Protein AF-A0A2M7EKI7-F1 (afdb_monomer)

Radius of gyration: 17.71 Å; Cα contacts (8 Å, |Δi|>4): 100; chains: 1; bounding box: 43×26×46 Å

Nearest PDB structures (foldseek):
  2wjx-assembly2_C-2  TM=4.777E-01  e=1.000E+00  Homo sapiens
  6u5s-assembly1_B  TM=5.238E-01  e=1.806E+00  Rattus norvegicus
  2wjw-assembly1_A-2  TM=4.719E-01  e=1.584E+00  Homo sapiens
  3zn8-assembly1_A  TM=4.570E-01  e=2.860E+00  Escherichia coli
  1ls1-assembly1_A  TM=4.525E-01  e=8.176E+00  Thermus aquaticus

Solvent-accessible surface area (backbone atoms only — not comparable to full-atom values): 5360 Å² total; per-residue (Å²): 109,71,68,59,53,50,51,53,52,53,52,51,53,53,49,48,50,57,68,38,53,92,74,34,81,71,52,93,73,78,82,57,80,85,48,46,68,58,51,52,59,71,65,60,82,47,58,88,38,77,48,74,37,81,68,33,42,76,29,67,64,61,53,55,44,51,53,51,29,56,75,70,70,32,73,47,43,79,47,78,39,64,87,55,90,86,48,98

Structure (mmCIF, N/CA/C/O backbone):
data_AF-A0A2M7EKI7-F1
#
_entry.id   AF-A0A2M7EKI7-F1
#
loop_
_atom_site.group_PDB
_atom_site.id
_atom_site.type_symbol
_atom_site.label_atom_id
_atom_site.label_alt_id
_atom_site.label_comp_id
_atom_site.label_asym_id
_atom_site.label_entity_id
_atom_site.label_seq_id
_atom_site.pdbx_PDB_ins_code
_atom_site.Cartn_x
_atom_site.Cartn_y
_atom_site.Cartn_z
_atom_site.occupancy
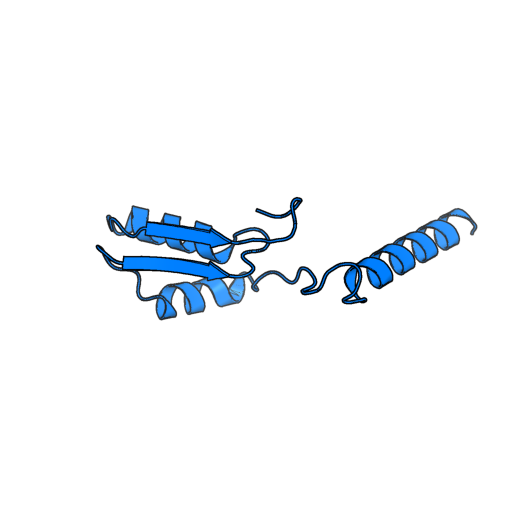_atom_site.B_iso_or_equiv
_atom_site.auth_seq_id
_atom_site.auth_comp_id
_atom_site.auth_asym_id
_atom_site.auth_atom_id
_atom_site.pdbx_PDB_model_num
ATOM 1 N N . MET A 1 1 ? 26.097 9.125 -27.881 1.00 82.56 1 MET A N 1
ATOM 2 C CA . MET A 1 1 ? 25.427 8.071 -28.677 1.00 82.56 1 MET A CA 1
ATOM 3 C C . MET A 1 1 ? 25.379 6.741 -27.926 1.00 82.56 1 MET A C 1
ATOM 5 O O . MET A 1 1 ? 24.289 6.334 -27.562 1.00 82.56 1 MET A O 1
ATOM 9 N N . TYR A 1 2 ? 26.516 6.120 -27.588 1.00 93.12 2 TYR A N 1
ATOM 10 C CA . TYR A 1 2 ? 26.543 4.828 -26.875 1.00 93.12 2 TYR A CA 1
ATOM 11 C C . TYR A 1 2 ? 25.863 4.836 -25.495 1.00 93.12 2 TYR A C 1
ATOM 13 O O . TYR A 1 2 ? 25.125 3.911 -25.182 1.00 93.12 2 TYR A O 1
ATOM 21 N N . LEU A 1 3 ? 26.024 5.909 -24.709 1.00 94.94 3 LEU A N 1
ATOM 22 C CA . LEU A 1 3 ? 25.344 6.050 -23.412 1.00 94.94 3 LEU A CA 1
ATOM 23 C C . LEU A 1 3 ? 23.811 6.069 -23.548 1.00 94.94 3 LEU A C 1
ATOM 25 O O . LEU A 1 3 ? 23.111 5.414 -22.784 1.00 94.94 3 LEU A O 1
ATOM 29 N N . ALA A 1 4 ? 23.294 6.791 -24.546 1.00 95.50 4 ALA A N 1
ATOM 30 C CA . ALA A 1 4 ? 21.857 6.878 -24.802 1.00 95.50 4 ALA A CA 1
ATOM 31 C C . ALA A 1 4 ? 21.285 5.526 -25.256 1.00 95.50 4 ALA A C 1
ATOM 33 O O . ALA A 1 4 ? 20.230 5.117 -24.787 1.00 95.50 4 ALA A O 1
ATOM 34 N N . ILE A 1 5 ? 22.018 4.803 -26.110 1.00 96.81 5 ILE A N 1
ATOM 35 C CA . ILE A 1 5 ? 21.654 3.443 -26.530 1.00 96.81 5 ILE A CA 1
ATOM 36 C C . ILE A 1 5 ? 21.636 2.499 -25.320 1.00 96.81 5 ILE A C 1
ATOM 38 O O . ILE A 1 5 ? 20.678 1.751 -25.149 1.00 96.81 5 ILE A O 1
ATOM 42 N N . GLY A 1 6 ? 22.641 2.578 -24.442 1.00 97.00 6 GLY A N 1
ATOM 43 C CA . GLY A 1 6 ? 22.694 1.782 -23.214 1.00 97.00 6 GLY A CA 1
ATOM 44 C C . GLY A 1 6 ? 21.506 2.036 -22.279 1.00 97.00 6 GLY A C 1
ATOM 45 O O . GLY A 1 6 ? 20.906 1.086 -21.782 1.00 97.00 6 GLY A O 1
ATOM 46 N N . LEU A 1 7 ? 21.114 3.302 -22.095 1.00 96.88 7 LEU A N 1
ATOM 47 C CA . LEU A 1 7 ? 19.931 3.678 -21.310 1.00 96.88 7 LEU A CA 1
ATOM 48 C C . LEU A 1 7 ? 18.633 3.116 -21.900 1.00 96.88 7 LEU A C 1
ATOM 50 O O . LEU A 1 7 ? 17.810 2.583 -21.160 1.00 96.88 7 LEU A O 1
ATOM 54 N N . ILE A 1 8 ? 18.463 3.195 -23.223 1.00 97.06 8 ILE A N 1
ATOM 55 C CA . ILE A 1 8 ? 17.279 2.659 -23.913 1.00 97.06 8 ILE A CA 1
ATOM 56 C C . ILE A 1 8 ? 17.204 1.137 -23.756 1.00 97.06 8 ILE A C 1
ATOM 58 O O . ILE A 1 8 ? 16.140 0.611 -23.441 1.00 97.06 8 ILE A O 1
ATOM 62 N N . ILE A 1 9 ? 18.324 0.429 -23.924 1.00 96.62 9 ILE A N 1
ATOM 63 C CA . ILE A 1 9 ? 18.378 -1.028 -23.739 1.00 96.62 9 ILE A CA 1
ATOM 64 C C . ILE A 1 9 ? 18.022 -1.396 -22.294 1.00 96.62 9 ILE A C 1
ATOM 66 O O . ILE A 1 9 ? 17.200 -2.282 -22.080 1.00 96.62 9 ILE A O 1
ATOM 70 N N . CYS A 1 10 ? 18.583 -0.688 -21.309 1.00 95.75 10 CYS A N 1
ATOM 71 C CA . CYS A 1 10 ? 18.281 -0.911 -19.894 1.00 95.75 10 CYS A CA 1
ATOM 72 C C . CYS A 1 10 ? 16.783 -0.727 -19.597 1.00 95.75 10 CYS A C 1
ATOM 74 O O . CYS A 1 10 ? 16.161 -1.588 -18.978 1.00 95.75 10 CYS A O 1
ATOM 76 N N . LEU A 1 11 ? 16.178 0.345 -20.119 1.00 94.44 11 LEU A N 1
ATOM 77 C CA . LEU A 1 11 ? 14.744 0.597 -19.984 1.00 94.44 11 LEU A CA 1
ATOM 78 C C . LEU A 1 11 ? 13.902 -0.528 -20.606 1.00 94.44 11 LEU A C 1
ATOM 80 O O . LEU A 1 11 ? 12.955 -0.997 -19.980 1.00 94.44 11 LEU A O 1
ATOM 84 N N . PHE A 1 12 ? 14.253 -0.994 -21.807 1.00 93.62 12 PHE A N 1
ATOM 85 C CA . PHE A 1 12 ? 13.545 -2.095 -22.468 1.00 93.62 12 PHE A CA 1
ATOM 86 C C . PHE A 1 12 ? 13.636 -3.406 -21.685 1.00 93.62 12 PHE A C 1
ATOM 88 O O . PHE A 1 12 ? 12.638 -4.115 -21.575 1.00 93.62 12 PHE A O 1
ATOM 95 N N . VAL A 1 13 ? 14.801 -3.716 -21.108 1.00 91.00 13 VAL A N 1
ATOM 96 C CA . VAL A 1 13 ? 14.982 -4.898 -20.252 1.00 91.00 13 VAL A CA 1
ATOM 97 C C . VAL A 1 13 ? 14.077 -4.817 -19.024 1.00 91.00 13 VAL A C 1
ATOM 99 O O . VAL A 1 13 ? 13.389 -5.789 -18.717 1.00 91.00 13 VAL A O 1
ATOM 102 N N . ILE A 1 14 ? 14.017 -3.654 -18.368 1.00 85.69 14 ILE A N 1
ATOM 103 C CA . ILE A 1 14 ? 13.119 -3.419 -17.230 1.00 85.69 14 ILE A CA 1
ATOM 104 C C . ILE A 1 14 ? 11.666 -3.654 -17.658 1.00 85.69 14 ILE A C 1
ATOM 106 O O . ILE A 1 14 ? 10.971 -4.456 -17.041 1.00 85.69 14 ILE A O 1
ATOM 110 N N . ILE A 1 15 ? 11.221 -3.028 -18.751 1.00 84.56 15 ILE A N 1
ATOM 111 C CA . ILE A 1 15 ? 9.847 -3.183 -19.253 1.00 84.56 15 ILE A CA 1
ATOM 112 C C . ILE A 1 15 ? 9.523 -4.656 -19.515 1.00 84.56 15 ILE A C 1
ATOM 114 O O . ILE A 1 15 ? 8.471 -5.121 -19.092 1.00 84.56 15 ILE A O 1
ATOM 118 N N . ILE A 1 16 ? 10.416 -5.404 -20.168 1.00 83.12 16 ILE A N 1
ATOM 119 C CA . ILE A 1 16 ? 10.229 -6.832 -20.457 1.00 83.12 16 ILE A CA 1
ATOM 120 C C . ILE A 1 16 ? 10.064 -7.631 -19.159 1.00 83.12 16 ILE A C 1
ATOM 122 O O . ILE A 1 16 ? 9.084 -8.359 -19.019 1.00 83.12 16 ILE A O 1
ATOM 126 N N . ILE A 1 17 ? 10.952 -7.459 -18.179 1.00 77.56 17 ILE A N 1
ATOM 127 C CA . ILE A 1 17 ? 10.875 -8.185 -16.900 1.00 77.56 17 ILE A CA 1
ATOM 128 C C . ILE A 1 17 ? 9.524 -7.945 -16.207 1.00 77.56 17 ILE A C 1
ATOM 130 O O . ILE A 1 17 ? 8.925 -8.892 -15.705 1.00 77.56 17 ILE A O 1
ATOM 134 N N . PH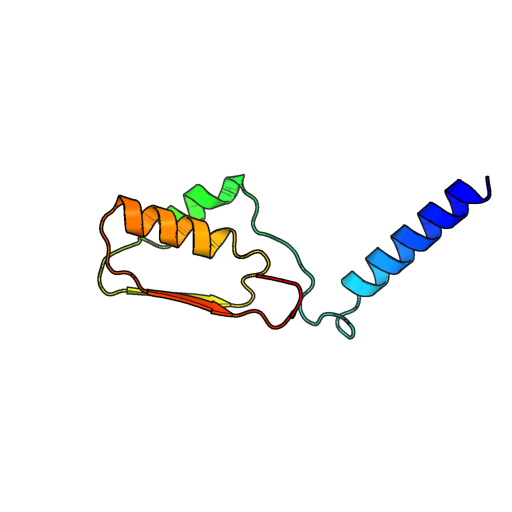E A 1 18 ? 9.010 -6.713 -16.243 1.00 70.94 18 PHE A N 1
ATOM 135 C CA . PHE A 1 18 ? 7.716 -6.361 -15.648 1.00 70.94 18 PHE A CA 1
ATOM 136 C C . PHE A 1 18 ? 6.500 -6.594 -16.566 1.00 70.94 18 PHE A C 1
ATOM 138 O O . PHE A 1 18 ? 5.376 -6.453 -16.104 1.00 70.94 18 PHE A O 1
ATOM 145 N N . SER A 1 19 ? 6.674 -6.950 -17.843 1.00 72.44 19 SER A N 1
ATOM 146 C CA . SER A 1 19 ? 5.556 -7.198 -18.777 1.00 72.44 19 SER A CA 1
ATOM 147 C C . SER A 1 19 ? 5.243 -8.681 -18.968 1.00 72.44 19 SER A C 1
ATOM 149 O O . SER A 1 19 ? 4.139 -9.023 -19.390 1.00 72.44 19 SER A O 1
ATOM 151 N N . PHE A 1 20 ? 6.202 -9.574 -18.698 1.00 70.50 20 PHE A N 1
ATOM 152 C CA . PHE A 1 20 ? 6.012 -11.010 -18.892 1.00 70.50 20 PHE A CA 1
ATOM 153 C C . PHE A 1 20 ? 5.561 -11.711 -17.593 1.00 70.50 20 PHE A C 1
ATOM 155 O O . PHE A 1 20 ? 6.312 -11.718 -16.613 1.00 70.50 20 PHE A O 1
ATOM 162 N N . PRO A 1 21 ? 4.408 -12.416 -17.602 1.00 62.69 21 PRO A N 1
ATOM 163 C CA . PRO A 1 21 ? 3.851 -13.091 -16.420 1.00 62.69 21 PRO A CA 1
ATOM 164 C C . PRO A 1 21 ? 4.772 -14.147 -15.794 1.00 62.69 21 PRO A C 1
ATOM 166 O O . PRO A 1 21 ? 4.646 -14.474 -14.620 1.00 62.69 21 PRO A O 1
ATOM 169 N N . GLN A 1 22 ? 5.708 -14.690 -16.583 1.00 66.56 22 GLN A N 1
ATOM 170 C CA . GLN A 1 22 ? 6.685 -15.688 -16.135 1.00 66.56 22 GLN A CA 1
ATOM 171 C C . GLN A 1 22 ? 7.699 -15.139 -15.116 1.00 66.56 22 GLN A C 1
ATOM 173 O O . GLN A 1 22 ? 8.293 -15.920 -14.380 1.00 66.56 22 GLN A O 1
ATOM 178 N N . PHE A 1 23 ? 7.902 -13.816 -15.077 1.00 62.88 23 PHE A N 1
ATOM 179 C CA . PHE A 1 23 ? 8.835 -13.156 -14.155 1.00 62.88 23 PHE A CA 1
ATOM 180 C C . PHE A 1 23 ? 8.115 -12.392 -13.034 1.00 62.88 23 PHE A C 1
ATOM 182 O O . PHE A 1 23 ? 8.681 -12.203 -11.961 1.00 62.88 23 PHE A O 1
ATOM 189 N N . SER A 1 24 ? 6.855 -12.006 -13.248 1.00 57.62 24 SER A N 1
ATOM 190 C CA . SER A 1 24 ? 5.944 -11.509 -12.218 1.00 57.62 24 SER A CA 1
ATOM 191 C C . SER A 1 24 ? 4.511 -11.850 -12.646 1.00 57.62 24 SER A C 1
ATOM 193 O O . SER A 1 24 ? 4.012 -11.236 -13.589 1.00 57.62 24 SER A O 1
ATOM 195 N N . PRO A 1 25 ? 3.836 -12.830 -12.012 1.00 64.00 25 PRO A N 1
ATOM 196 C CA . PRO A 1 25 ? 2.489 -13.240 -12.420 1.00 64.00 25 PRO A CA 1
ATOM 197 C C . PRO A 1 25 ? 1.483 -12.083 -12.371 1.00 64.00 25 PRO A C 1
ATOM 199 O O . PRO A 1 25 ? 0.497 -12.088 -13.107 1.00 64.00 25 PRO A O 1
ATOM 202 N N . ILE A 1 26 ? 1.748 -11.102 -11.502 1.00 72.38 26 ILE A N 1
ATOM 203 C CA . ILE A 1 26 ? 0.972 -9.880 -11.311 1.00 72.38 26 ILE A CA 1
ATOM 204 C C . ILE A 1 26 ? 1.978 -8.719 -11.253 1.00 72.38 26 ILE A C 1
ATOM 206 O O . ILE A 1 26 ? 2.616 -8.528 -10.216 1.00 72.38 26 ILE A O 1
ATOM 210 N N . PRO A 1 27 ? 2.176 -7.971 -12.351 1.00 74.06 27 PRO A N 1
ATOM 211 C CA . PRO A 1 27 ? 3.139 -6.881 -12.373 1.00 74.06 27 PRO A CA 1
ATOM 212 C C . PRO A 1 27 ? 2.744 -5.770 -11.399 1.00 74.06 27 PRO A C 1
ATOM 214 O O . PRO A 1 27 ? 1.562 -5.486 -11.202 1.00 74.06 27 PRO A O 1
ATOM 217 N N . TYR A 1 28 ? 3.748 -5.117 -10.809 1.00 82.94 28 TYR A N 1
ATOM 218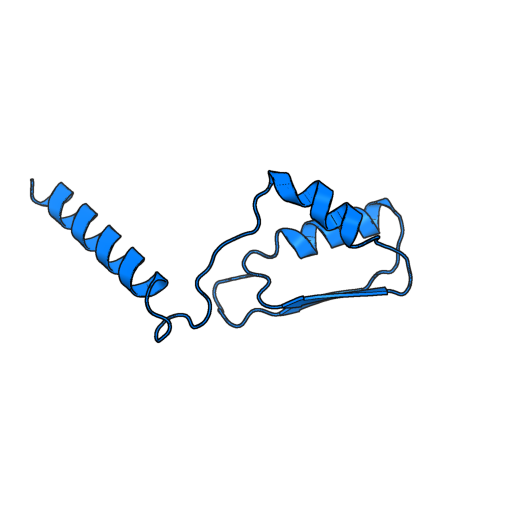 C CA . TYR A 1 28 ? 3.524 -4.022 -9.871 1.00 82.94 28 TYR A CA 1
ATOM 219 C C . TYR A 1 28 ? 2.818 -2.843 -10.551 1.00 82.94 28 TYR A C 1
ATOM 221 O O . TYR A 1 28 ? 3.359 -2.222 -11.469 1.00 82.94 28 TYR A O 1
ATOM 229 N N . PHE A 1 29 ? 1.622 -2.517 -10.066 1.00 87.81 29 PHE A N 1
ATOM 230 C CA . PHE A 1 29 ? 0.838 -1.374 -10.516 1.00 87.81 29 PHE A CA 1
ATOM 231 C C . PHE A 1 29 ? 0.089 -0.773 -9.316 1.00 87.81 29 PHE A C 1
ATOM 233 O O . PHE A 1 29 ? -0.971 -1.281 -8.943 1.0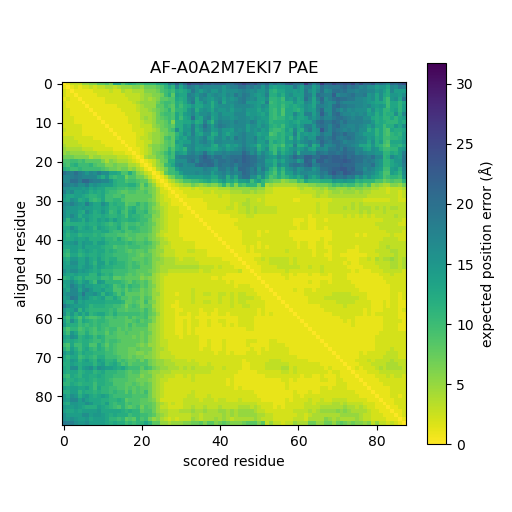0 87.81 29 PHE A O 1
ATOM 240 N N . PRO A 1 30 ? 0.642 0.263 -8.657 1.00 91.25 30 PRO A N 1
ATOM 241 C CA . PRO A 1 30 ? 0.080 0.773 -7.414 1.00 91.25 30 PRO A CA 1
ATOM 242 C C . PRO A 1 30 ? -1.255 1.478 -7.647 1.00 91.25 30 PRO A C 1
ATOM 244 O O . PRO A 1 30 ? -1.513 2.059 -8.707 1.00 91.25 30 PRO A O 1
ATOM 247 N N . SER A 1 31 ? -2.089 1.488 -6.608 1.00 94.56 31 SER A N 1
ATOM 248 C CA . SER A 1 31 ? -3.328 2.266 -6.612 1.00 94.56 31 SER A CA 1
ATOM 249 C C . SER A 1 31 ? -3.037 3.754 -6.822 1.00 94.56 31 SER A C 1
ATOM 251 O O . SER A 1 31 ? -2.102 4.312 -6.245 1.00 94.56 31 SER A O 1
ATOM 253 N N . ASN A 1 32 ? -3.864 4.435 -7.621 1.00 95.62 32 ASN A N 1
ATOM 254 C CA . ASN A 1 32 ? -3.700 5.870 -7.827 1.00 95.62 32 ASN A CA 1
ATOM 255 C C . ASN A 1 32 ? -3.969 6.617 -6.513 1.00 95.62 32 ASN A C 1
ATOM 257 O O . ASN A 1 32 ? -5.032 6.471 -5.910 1.00 95.62 32 ASN A O 1
ATOM 261 N N . GLY A 1 33 ? -3.047 7.492 -6.105 1.00 95.06 33 GLY A N 1
ATOM 262 C CA . GLY A 1 33 ? -3.192 8.301 -4.890 1.00 95.06 33 GLY A CA 1
ATOM 263 C C . GLY A 1 33 ? -4.495 9.113 -4.827 1.00 95.06 33 GLY A C 1
ATOM 264 O O . GLY A 1 33 ? -5.013 9.367 -3.740 1.00 95.06 33 GLY A O 1
ATOM 265 N N . ARG A 1 34 ? -5.057 9.489 -5.985 1.00 97.12 34 ARG A N 1
ATOM 266 C CA . ARG A 1 34 ? -6.330 10.224 -6.085 1.00 97.12 34 ARG A CA 1
ATOM 267 C C . ARG A 1 34 ? -7.555 9.372 -5.753 1.00 97.12 34 ARG A C 1
ATOM 269 O O . ARG A 1 34 ? -8.559 9.929 -5.319 1.00 97.12 34 ARG A O 1
ATOM 276 N N . ASP A 1 35 ? -7.455 8.056 -5.900 1.00 97.62 35 ASP A N 1
ATOM 277 C CA . ASP A 1 35 ? -8.555 7.123 -5.643 1.00 97.62 35 ASP A CA 1
ATOM 278 C C . ASP A 1 35 ? -8.570 6.642 -4.187 1.00 97.62 35 ASP A C 1
ATOM 280 O O . ASP A 1 35 ? -9.587 6.141 -3.709 1.00 97.62 35 ASP A O 1
ATOM 284 N N . ILE A 1 36 ? -7.486 6.867 -3.433 1.00 97.56 36 ILE A N 1
ATOM 285 C CA . ILE A 1 36 ? -7.374 6.474 -2.021 1.00 97.56 36 ILE A CA 1
ATOM 286 C C . ILE A 1 36 ? -8.565 6.962 -1.179 1.00 97.56 36 ILE A C 1
ATOM 288 O O . ILE A 1 36 ? -9.146 6.138 -0.476 1.00 97.56 36 ILE A O 1
ATOM 292 N N . PRO A 1 37 ? -9.020 8.232 -1.239 1.00 97.81 37 PRO A N 1
ATOM 293 C CA . PRO A 1 37 ? -10.185 8.660 -0.463 1.00 97.81 37 PRO A CA 1
ATOM 294 C C . PRO A 1 37 ? -11.462 7.874 -0.798 1.00 97.81 37 PRO A C 1
ATOM 296 O O . PRO A 1 37 ? -12.259 7.594 0.098 1.00 97.81 37 PRO A O 1
ATOM 299 N N . LEU A 1 38 ? -11.650 7.502 -2.069 1.00 98.38 38 LEU A N 1
ATOM 300 C CA . LEU A 1 38 ? -12.792 6.706 -2.516 1.00 98.38 38 LEU A CA 1
ATOM 301 C C . LEU A 1 38 ? -12.690 5.267 -1.995 1.00 98.38 38 LEU A C 1
ATOM 303 O O . LEU A 1 38 ? -13.674 4.745 -1.474 1.00 98.38 38 LEU A O 1
ATOM 307 N N . ILE A 1 39 ? -11.500 4.666 -2.064 1.00 98.06 39 ILE A N 1
ATOM 308 C CA . ILE A 1 39 ? -11.225 3.324 -1.536 1.00 98.06 39 ILE A CA 1
ATOM 309 C C . ILE A 1 39 ? -11.474 3.288 -0.024 1.00 98.06 39 ILE A C 1
ATOM 311 O O . ILE A 1 39 ? -12.237 2.453 0.454 1.00 98.06 39 ILE A O 1
ATOM 315 N N . LEU A 1 40 ? -10.916 4.237 0.736 1.00 98.00 40 LEU A N 1
ATOM 316 C CA . LEU A 1 40 ? -11.112 4.316 2.189 1.00 98.00 40 LEU A CA 1
ATOM 317 C C . LEU A 1 40 ? -12.584 4.503 2.571 1.00 98.00 40 LEU A C 1
ATOM 319 O O . LEU A 1 40 ? -13.046 3.936 3.561 1.00 98.00 40 LEU A O 1
ATOM 323 N N . LYS A 1 41 ? -13.334 5.279 1.779 1.00 97.94 41 LYS A N 1
ATOM 324 C CA . LYS A 1 41 ? -14.781 5.428 1.954 1.00 97.94 41 LYS A CA 1
ATOM 325 C C . LYS A 1 41 ? -15.512 4.108 1.696 1.00 97.94 41 LYS A C 1
ATOM 327 O O . LYS A 1 41 ? -16.398 3.758 2.471 1.00 97.94 41 LYS A O 1
ATOM 332 N N . ALA A 1 42 ? -15.144 3.380 0.642 1.00 97.88 42 ALA A N 1
ATOM 333 C CA . ALA A 1 42 ? -15.750 2.098 0.287 1.00 97.88 42 ALA A CA 1
ATOM 334 C C . ALA A 1 42 ? -15.453 0.994 1.316 1.00 97.88 42 ALA A C 1
ATOM 336 O O . ALA A 1 42 ? -16.336 0.194 1.617 1.00 97.88 42 ALA A O 1
ATOM 337 N N . LEU A 1 43 ? -14.252 0.993 1.907 1.00 97.25 43 LEU A N 1
ATOM 338 C CA . LEU A 1 43 ? -13.873 0.064 2.977 1.00 97.25 43 LEU A CA 1
ATOM 339 C C . LEU A 1 43 ? -14.747 0.211 4.231 1.00 97.25 43 LEU A C 1
ATOM 341 O O . LEU A 1 43 ? -14.866 -0.750 4.989 1.00 97.25 43 LEU A O 1
ATOM 345 N N . ASN A 1 44 ? -15.359 1.387 4.443 1.00 97.19 44 ASN A N 1
ATOM 346 C CA . ASN A 1 44 ? -16.240 1.686 5.576 1.00 97.19 44 ASN A CA 1
ATOM 347 C C . ASN A 1 44 ? -15.663 1.166 6.905 1.00 97.19 44 ASN A C 1
ATOM 349 O O . ASN A 1 44 ? -16.241 0.296 7.560 1.00 97.19 44 ASN A O 1
ATOM 353 N N . ILE A 1 45 ? -14.472 1.668 7.236 1.00 98.00 45 ILE A N 1
ATOM 354 C CA . ILE A 1 45 ? -13.631 1.188 8.335 1.00 98.00 45 ILE A CA 1
ATOM 355 C C . ILE A 1 45 ? -14.350 1.345 9.679 1.00 98.00 45 ILE A C 1
ATOM 357 O O . ILE A 1 45 ? -14.715 2.455 10.075 1.00 98.00 45 ILE A O 1
ATOM 361 N N . ARG A 1 46 ? -14.513 0.227 10.389 1.00 97.31 46 ARG A N 1
ATOM 362 C CA . ARG A 1 46 ? -15.155 0.110 11.704 1.00 97.31 46 ARG A CA 1
ATOM 363 C C . ARG A 1 46 ? -14.354 -0.821 12.615 1.00 97.31 46 ARG A C 1
ATOM 365 O O . ARG A 1 46 ? -13.539 -1.626 12.156 1.00 97.31 46 ARG A O 1
ATOM 372 N N . SER A 1 47 ? -14.627 -0.731 13.912 1.00 98.06 47 SER A N 1
ATOM 373 C CA . SER A 1 47 ? -14.128 -1.680 14.910 1.00 98.06 47 SER A CA 1
ATOM 374 C C . SER A 1 47 ? -14.562 -3.118 14.606 1.00 98.06 47 SER A C 1
ATOM 376 O O . SER A 1 47 ? -15.558 -3.352 13.922 1.00 98.06 47 SER A O 1
ATOM 378 N N . ASP A 1 48 ? -13.774 -4.069 15.099 1.00 97.75 48 ASP A N 1
ATOM 379 C CA . ASP A 1 48 ? -13.975 -5.518 15.025 1.00 97.75 48 ASP A CA 1
ATOM 380 C C . ASP A 1 48 ? -14.021 -6.082 13.594 1.00 97.75 48 ASP A C 1
ATOM 382 O O . ASP A 1 48 ? -14.481 -7.197 13.351 1.00 97.75 48 ASP A O 1
ATOM 386 N N . GLN A 1 49 ? -13.494 -5.326 12.628 1.00 97.44 49 GLN A N 1
ATOM 387 C CA . GLN A 1 49 ? -13.295 -5.774 11.253 1.00 97.44 49 GLN A CA 1
ATOM 388 C C . GLN A 1 49 ? -11.871 -6.279 11.026 1.00 97.44 49 GLN A C 1
ATOM 390 O O . GLN A 1 49 ? -10.917 -5.835 11.666 1.00 97.44 49 GLN A O 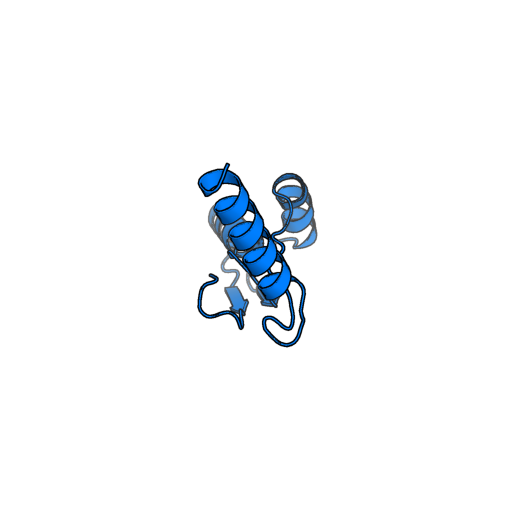1
ATOM 395 N N . THR A 1 50 ? -11.729 -7.182 10.058 1.00 98.38 50 THR A N 1
ATOM 396 C CA . THR A 1 50 ? -10.437 -7.537 9.466 1.00 98.38 50 THR A CA 1
ATOM 397 C C . THR A 1 50 ? -10.458 -7.136 7.999 1.00 98.38 50 THR A C 1
ATOM 399 O O . THR A 1 50 ? -11.362 -7.536 7.268 1.00 98.38 50 THR A O 1
ATOM 402 N N . ILE A 1 51 ? -9.485 -6.330 7.584 1.00 98.38 51 ILE A N 1
ATOM 403 C CA . ILE A 1 51 ? -9.287 -5.906 6.198 1.0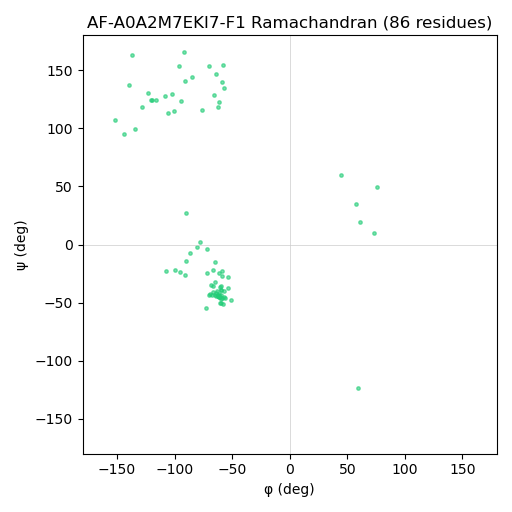0 98.38 51 ILE A CA 1
ATOM 404 C C . ILE A 1 51 ? -8.043 -6.617 5.672 1.00 98.38 51 ILE A C 1
ATOM 406 O O . ILE A 1 51 ? -6.990 -6.584 6.310 1.00 98.38 51 ILE A O 1
ATOM 410 N N . ILE A 1 52 ? -8.189 -7.275 4.524 1.00 98.38 52 ILE A N 1
ATOM 411 C CA . ILE A 1 52 ? -7.131 -8.052 3.878 1.00 98.38 52 ILE A CA 1
ATOM 412 C C . ILE A 1 52 ? -6.876 -7.451 2.496 1.00 98.38 52 ILE A C 1
ATOM 414 O O . ILE A 1 52 ? -7.815 -7.337 1.710 1.00 98.38 52 ILE A O 1
ATOM 418 N N . ASP A 1 53 ? -5.630 -7.074 2.219 1.00 97.50 53 ASP A N 1
ATOM 419 C CA . ASP A 1 53 ? -5.183 -6.549 0.925 1.00 97.50 53 ASP A CA 1
ATOM 420 C C . ASP A 1 53 ? -4.356 -7.622 0.202 1.00 97.50 53 ASP A C 1
ATOM 422 O O . ASP A 1 53 ? -3.309 -8.052 0.696 1.00 97.50 53 ASP A O 1
ATOM 426 N N . LEU A 1 54 ? -4.890 -8.129 -0.912 1.00 95.62 54 LEU A N 1
ATOM 427 C CA . LEU A 1 54 ? -4.330 -9.247 -1.675 1.00 95.62 54 LEU A CA 1
ATOM 428 C C . LEU A 1 54 ? -3.567 -8.703 -2.886 1.00 95.62 54 LEU A C 1
ATOM 430 O O . LEU A 1 54 ? -4.185 -8.155 -3.796 1.00 95.62 54 LEU A O 1
ATOM 434 N N . GLY A 1 55 ? -2.247 -8.896 -2.916 1.00 93.50 55 GLY A N 1
ATOM 435 C CA . GLY A 1 55 ? -1.379 -8.198 -3.868 1.00 93.50 55 GLY A CA 1
ATOM 436 C C . GLY A 1 55 ? -1.181 -6.747 -3.441 1.00 93.50 55 GLY A C 1
ATOM 437 O O . GLY A 1 55 ? -1.403 -5.828 -4.226 1.00 93.50 55 GLY A O 1
ATOM 438 N N . ALA A 1 56 ? -0.836 -6.554 -2.165 1.00 95.38 56 ALA A N 1
ATOM 439 C CA . ALA A 1 56 ? -0.805 -5.240 -1.531 1.00 95.38 56 ALA A CA 1
ATOM 440 C C . ALA A 1 56 ? 0.246 -4.289 -2.135 1.00 95.38 56 ALA A C 1
ATOM 442 O O . ALA A 1 56 ? 0.175 -3.081 -1.901 1.00 95.38 56 ALA A O 1
ATOM 443 N N . GLY A 1 57 ? 1.209 -4.795 -2.914 1.00 93.81 57 GLY A N 1
ATOM 444 C CA . GLY A 1 57 ? 2.211 -3.972 -3.578 1.00 93.81 57 GLY A CA 1
ATOM 445 C C . GLY A 1 57 ? 3.037 -3.165 -2.578 1.00 93.81 57 GLY A C 1
ATOM 446 O O . GLY A 1 57 ? 3.635 -3.722 -1.670 1.00 93.81 57 GLY A O 1
ATOM 447 N N . ASP A 1 58 ? 3.064 -1.841 -2.714 1.00 95.25 58 ASP A N 1
ATOM 448 C CA . ASP A 1 58 ? 3.742 -0.931 -1.774 1.00 95.25 58 ASP A CA 1
ATOM 449 C C . ASP A 1 58 ? 2.949 -0.676 -0.475 1.00 95.25 58 ASP A C 1
ATOM 451 O O . ASP A 1 58 ? 3.349 0.130 0.366 1.00 95.25 58 ASP A O 1
ATOM 455 N N . GLY A 1 59 ? 1.793 -1.321 -0.316 1.00 97.06 59 GLY A N 1
ATOM 456 C CA . GLY A 1 59 ? 0.932 -1.201 0.853 1.00 97.06 59 GLY A CA 1
ATOM 457 C C . GLY A 1 59 ? 0.182 0.127 0.951 1.00 97.06 59 GLY A C 1
ATOM 458 O O . GLY A 1 59 ? -0.438 0.392 1.986 1.00 97.06 59 GLY A O 1
ATOM 459 N N . ILE A 1 60 ? 0.190 0.973 -0.090 1.00 97.50 60 ILE A N 1
ATOM 460 C CA . ILE A 1 60 ? -0.394 2.322 -0.026 1.00 97.50 60 ILE A CA 1
ATOM 461 C C . ILE A 1 60 ? -1.854 2.317 0.447 1.00 97.50 60 ILE A C 1
ATOM 463 O O . ILE A 1 60 ? -2.259 3.196 1.207 1.00 97.50 60 ILE A O 1
ATOM 467 N N . VAL A 1 61 ? -2.657 1.330 0.046 1.00 98.00 61 VAL A N 1
ATOM 468 C CA . VAL A 1 61 ? -4.064 1.236 0.457 1.00 98.00 61 VAL A CA 1
ATOM 469 C C . VAL A 1 61 ? -4.173 0.822 1.920 1.00 98.00 61 VAL A C 1
ATOM 471 O O . VAL A 1 61 ? -4.812 1.521 2.711 1.00 98.00 61 VAL A O 1
ATOM 474 N N . ILE A 1 62 ? -3.544 -0.293 2.295 1.00 98.25 62 ILE A N 1
ATOM 475 C CA . ILE A 1 62 ? -3.706 -0.864 3.630 1.00 98.25 62 ILE A CA 1
ATOM 476 C C . ILE A 1 62 ? -3.080 -0.005 4.733 1.00 98.25 62 ILE A C 1
ATOM 478 O O . ILE A 1 62 ? -3.682 0.132 5.799 1.00 98.25 62 ILE A O 1
ATOM 482 N N . PHE A 1 63 ? -1.953 0.668 4.474 1.00 98.31 63 PHE A N 1
ATOM 483 C CA . PHE A 1 63 ? -1.361 1.605 5.433 1.00 98.31 63 PHE A CA 1
ATOM 484 C C . PHE A 1 63 ? -2.231 2.848 5.627 1.00 98.31 63 PHE A C 1
ATOM 486 O O . PHE A 1 63 ? -2.497 3.242 6.763 1.00 98.31 63 PHE A O 1
ATOM 493 N N . ARG A 1 64 ? -2.777 3.424 4.548 1.00 98.31 64 ARG A N 1
ATOM 494 C CA . ARG A 1 64 ? -3.720 4.554 4.652 1.00 98.31 64 ARG A CA 1
ATOM 495 C C . ARG A 1 64 ? -5.023 4.155 5.346 1.00 98.31 64 ARG A C 1
ATOM 497 O O . ARG A 1 64 ? -5.624 4.973 6.046 1.00 98.31 64 ARG A O 1
ATOM 504 N N . ALA A 1 65 ? -5.462 2.908 5.181 1.00 98.31 65 ALA A N 1
ATOM 505 C CA . ALA A 1 65 ? -6.607 2.370 5.905 1.00 98.31 65 ALA A CA 1
ATOM 506 C C . ALA A 1 65 ? -6.301 2.197 7.401 1.00 98.31 65 ALA A C 1
ATOM 508 O O . ALA A 1 65 ? -7.115 2.600 8.235 1.00 98.31 65 ALA A O 1
ATOM 509 N N . ALA A 1 66 ? -5.115 1.696 7.752 1.00 98.44 66 ALA A N 1
ATOM 510 C CA . ALA A 1 66 ? -4.664 1.581 9.136 1.00 98.44 66 ALA A CA 1
ATOM 511 C C . ALA A 1 66 ? -4.547 2.949 9.829 1.00 98.44 66 ALA A C 1
ATOM 513 O O . ALA A 1 66 ? -5.060 3.122 10.935 1.00 98.44 66 ALA A O 1
ATOM 514 N N . GLU A 1 67 ? -3.973 3.954 9.159 1.00 98.50 67 GLU A N 1
ATOM 515 C CA . GLU A 1 67 ? -3.936 5.338 9.652 1.00 98.50 67 GLU A CA 1
ATOM 516 C C . GLU A 1 67 ? -5.344 5.883 9.920 1.00 98.50 67 GLU A C 1
ATOM 518 O O . GLU A 1 67 ? -5.604 6.472 10.972 1.00 98.50 67 GLU A O 1
ATOM 523 N N . ARG A 1 68 ? -6.285 5.658 8.992 1.00 98.25 68 ARG A N 1
ATOM 524 C CA . ARG A 1 68 ? -7.677 6.0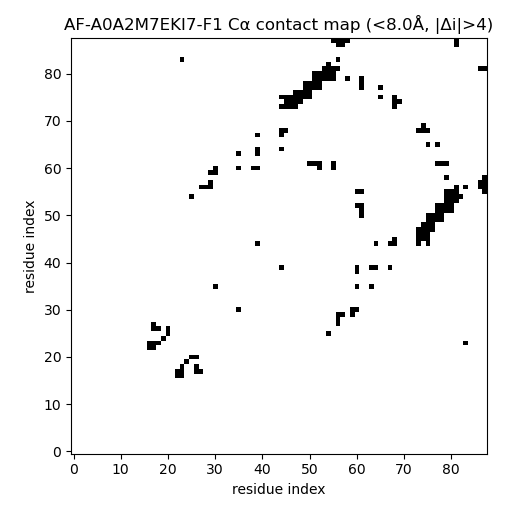90 9.157 1.00 98.25 68 ARG A CA 1
ATOM 525 C C . ARG A 1 68 ? -8.362 5.383 10.329 1.00 98.25 68 ARG A C 1
ATOM 527 O O . ARG A 1 68 ? -9.080 6.038 11.081 1.00 98.25 68 ARG A O 1
ATOM 534 N N . ALA A 1 69 ? -8.151 4.078 10.501 1.00 98.25 69 ALA A N 1
ATOM 535 C CA . ALA A 1 69 ? -8.674 3.337 11.649 1.00 98.25 69 ALA A CA 1
ATOM 536 C C . ALA A 1 69 ? -8.121 3.877 12.968 1.00 98.25 69 ALA A C 1
ATOM 538 O O . ALA A 1 69 ? -8.890 4.097 13.903 1.00 98.25 69 ALA A O 1
ATOM 539 N N . PHE A 1 70 ? -6.815 4.150 13.022 1.00 98.25 70 PHE A N 1
ATOM 540 C CA . PHE A 1 70 ? -6.167 4.730 14.192 1.00 98.25 70 PHE A CA 1
ATOM 541 C C . PHE A 1 70 ? -6.768 6.096 14.552 1.00 98.25 70 PHE A C 1
ATOM 543 O O . PHE A 1 70 ? -7.152 6.318 15.700 1.00 98.25 70 PHE A O 1
ATOM 550 N N . GLN A 1 71 ? -6.951 6.979 13.564 1.00 98.12 71 GLN A N 1
ATOM 551 C CA . GLN A 1 71 ? -7.610 8.281 13.747 1.00 98.12 71 GLN A CA 1
ATOM 552 C C . GLN A 1 71 ? -9.051 8.142 14.264 1.00 98.12 71 GLN A C 1
ATOM 554 O O . GLN A 1 71 ? -9.479 8.907 15.129 1.00 98.12 71 GLN A O 1
ATOM 559 N N . ASN A 1 72 ? -9.783 7.140 13.773 1.00 97.19 72 ASN A N 1
ATOM 560 C CA . ASN A 1 72 ? -11.157 6.846 14.181 1.00 97.19 72 ASN A CA 1
ATOM 561 C C . ASN A 1 72 ? -11.252 6.053 15.500 1.00 97.19 72 ASN A C 1
ATOM 563 O O . ASN A 1 72 ? -12.360 5.790 15.965 1.00 97.19 72 ASN A O 1
ATOM 567 N N . LYS A 1 73 ? -10.117 5.677 16.112 1.00 98.06 73 LYS A N 1
ATOM 568 C CA . LYS A 1 73 ? -10.032 4.816 17.306 1.00 98.06 73 LYS A CA 1
ATOM 569 C C . LYS A 1 73 ? -10.692 3.442 17.115 1.00 98.06 73 LYS A C 1
ATOM 571 O O . LYS A 1 73 ? -11.265 2.885 18.050 1.00 98.06 73 LYS A O 1
ATOM 576 N N . CYS A 1 74 ? -10.613 2.893 15.906 1.00 98.00 74 CYS A N 1
ATOM 577 C CA . CYS A 1 74 ? -11.071 1.541 15.608 1.00 98.00 74 CYS A CA 1
ATOM 578 C C . CYS A 1 74 ? -9.980 0.511 15.934 1.00 98.00 74 CYS A C 1
ATOM 580 O O . CYS A 1 74 ? -8.801 0.743 15.684 1.00 98.00 74 CYS A O 1
ATOM 582 N N . ASN A 1 75 ? -10.377 -0.662 16.427 1.00 97.81 75 ASN A N 1
ATOM 583 C CA . ASN A 1 75 ? -9.497 -1.819 16.659 1.00 97.81 75 ASN A CA 1
ATOM 584 C C . ASN A 1 75 ? -9.420 -2.757 15.431 1.00 97.81 75 ASN A C 1
ATOM 586 O O . ASN A 1 75 ? -9.216 -3.965 15.572 1.00 97.81 75 ASN A O 1
ATOM 590 N N . THR A 1 76 ? -9.633 -2.212 14.231 1.00 98.38 76 THR A N 1
ATOM 591 C CA . THR A 1 76 ? -9.607 -2.950 12.963 1.00 98.38 76 THR A CA 1
ATOM 592 C C . THR A 1 76 ? -8.262 -3.653 12.775 1.00 98.38 76 THR A C 1
ATOM 594 O O . THR A 1 76 ? -7.207 -3.051 12.974 1.00 98.38 76 THR A O 1
ATOM 597 N N . LYS A 1 77 ? -8.289 -4.923 12.364 1.00 98.56 77 LYS A N 1
ATOM 598 C CA . LYS A 1 77 ? -7.089 -5.686 12.002 1.00 98.56 77 LYS A CA 1
ATOM 599 C C . LYS A 1 77 ? -6.808 -5.539 10.513 1.00 98.56 77 LYS A C 1
ATOM 601 O O . LYS A 1 77 ? -7.730 -5.589 9.701 1.00 98.56 77 LYS A O 1
ATOM 606 N N . PHE A 1 78 ? -5.537 -5.413 10.162 1.00 98.56 78 PHE A N 1
ATOM 607 C CA . PHE A 1 78 ? -5.079 -5.241 8.788 1.00 98.56 78 PHE A CA 1
ATOM 608 C C . PHE A 1 78 ? -4.087 -6.348 8.444 1.00 98.56 78 PHE A C 1
ATOM 610 O O . PHE A 1 78 ? -3.170 -6.611 9.220 1.00 98.56 78 PHE A O 1
ATOM 617 N N . ILE A 1 79 ? -4.291 -7.010 7.307 1.00 98.44 79 ILE A N 1
ATOM 618 C CA . ILE A 1 79 ? -3.411 -8.061 6.791 1.00 98.44 79 ILE A CA 1
ATOM 619 C C . ILE A 1 79 ? -3.052 -7.714 5.348 1.00 98.44 79 ILE A C 1
ATOM 621 O O . ILE A 1 79 ? -3.930 -7.648 4.493 1.00 98.44 79 ILE A O 1
ATOM 625 N N . ALA A 1 80 ? -1.767 -7.511 5.082 1.00 97.75 80 ALA A N 1
ATOM 626 C CA . ALA A 1 80 ? -1.243 -7.295 3.741 1.00 97.75 80 ALA A CA 1
ATOM 627 C C . ALA A 1 80 ? -0.591 -8.591 3.252 1.00 97.75 80 ALA A C 1
ATOM 629 O O . ALA A 1 80 ? 0.209 -9.183 3.978 1.00 97.75 80 ALA A O 1
ATOM 630 N N . VAL A 1 81 ? -0.945 -9.045 2.052 1.00 96.31 81 VAL A N 1
ATOM 631 C CA . VAL A 1 81 ? -0.347 -10.229 1.430 1.00 96.31 81 VAL A CA 1
ATOM 632 C C . VAL A 1 81 ? 0.284 -9.816 0.112 1.00 96.31 81 VAL A C 1
ATOM 634 O O . VAL A 1 81 ? -0.394 -9.282 -0.764 1.00 96.31 81 VAL A O 1
ATOM 637 N N . GLU A 1 82 ? 1.572 -10.101 -0.039 1.00 93.31 82 GLU A N 1
ATOM 638 C CA . GLU A 1 82 ? 2.337 -9.830 -1.250 1.00 93.31 82 GLU A CA 1
ATOM 639 C C . GLU A 1 82 ? 3.272 -11.010 -1.529 1.00 93.31 82 GLU A C 1
ATOM 641 O O . GLU A 1 82 ? 3.863 -11.582 -0.612 1.00 93.31 82 GLU A O 1
ATOM 646 N N . ILE A 1 83 ? 3.349 -11.416 -2.795 1.00 89.69 83 ILE A N 1
ATOM 647 C CA . ILE A 1 83 ? 4.190 -12.532 -3.239 1.00 89.69 83 ILE A CA 1
ATOM 648 C C . ILE A 1 83 ? 5.583 -12.050 -3.650 1.00 89.69 83 ILE A C 1
ATOM 650 O O . ILE A 1 83 ? 6.547 -12.813 -3.600 1.00 89.69 83 ILE A O 1
ATOM 654 N N . ASN A 1 84 ? 5.694 -10.791 -4.071 1.00 84.56 84 ASN A N 1
ATOM 655 C CA . ASN A 1 84 ? 6.949 -10.173 -4.442 1.00 84.56 84 ASN A CA 1
ATOM 656 C C . ASN A 1 84 ? 7.754 -9.808 -3.179 1.00 84.56 84 ASN A C 1
ATOM 658 O O . ASN A 1 84 ? 7.340 -8.924 -2.436 1.00 84.56 84 ASN A O 1
ATOM 662 N N . PRO A 1 85 ? 8.935 -10.412 -2.953 1.00 85.00 85 PRO A N 1
ATOM 663 C CA . PRO A 1 85 ? 9.715 -10.202 -1.730 1.00 85.00 85 PRO A CA 1
ATOM 664 C C . PRO A 1 85 ? 10.375 -8.815 -1.628 1.00 85.00 85 PRO A C 1
ATOM 666 O O . PRO A 1 85 ? 11.051 -8.540 -0.642 1.00 85.00 85 PRO A O 1
ATOM 669 N N . ILE A 1 86 ? 10.259 -7.978 -2.664 1.00 86.12 86 ILE A N 1
ATOM 670 C CA . ILE A 1 86 ? 10.795 -6.608 -2.705 1.00 86.12 86 ILE A CA 1
ATOM 671 C C . ILE A 1 86 ? 9.724 -5.581 -2.303 1.00 86.12 86 ILE A C 1
ATOM 673 O O . ILE A 1 86 ? 10.057 -4.467 -1.910 1.00 86.12 86 ILE A O 1
ATOM 677 N N . LEU A 1 87 ? 8.450 -5.939 -2.463 1.00 83.69 87 LEU A N 1
ATOM 678 C CA . LEU A 1 87 ? 7.304 -5.089 -2.163 1.00 83.69 87 LEU A CA 1
ATOM 679 C C . LEU A 1 87 ? 6.836 -5.318 -0.711 1.00 83.69 87 LEU A C 1
A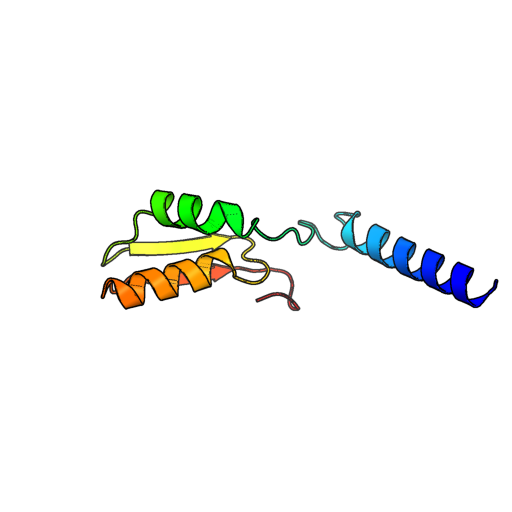TOM 681 O O . LEU A 1 87 ? 7.221 -6.311 -0.094 1.00 83.69 87 LEU A O 1
ATOM 685 N N . LEU A 1 88 ? 5.998 -4.397 -0.218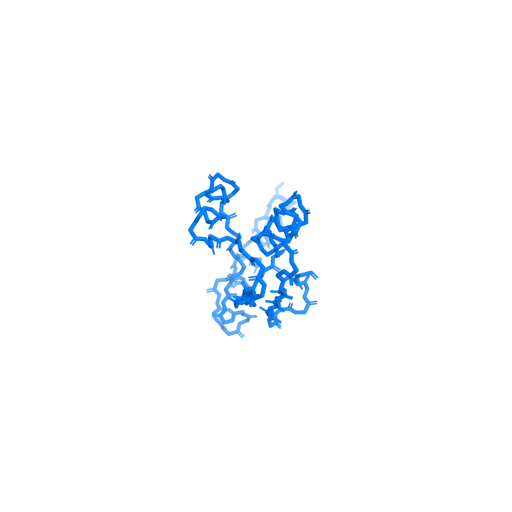 1.00 76.88 88 LEU A N 1
ATOM 686 C CA . LEU A 1 88 ? 5.677 -4.093 1.190 1.00 76.88 88 LEU A CA 1
ATOM 687 C C . LEU A 1 88 ? 6.855 -3.587 2.038 1.00 76.88 88 LEU A C 1
ATOM 689 O O . LEU A 1 88 ? 7.711 -4.391 2.463 1.00 76.88 88 LEU A O 1
#

Sequence (88 aa):
MYLAIGLIICLFVIIIIFSFPQFSPIPYFPSNGRDIPLILKALNIRSDQTIIDLGAGDGIVIFRAAERAFQNKCNTKFIAVEINPILL

Foldseek 3Di:
DVVVVVVVVVVVVVCVCQVDCVNPVHHADADDPVCLVVLLVVVVDAAPEEAEAAQCFQVPNQVVNVVVCVVVVHPYHYHYDHPDPVHD

InterPro domains:
  IPR029063 S-adenosyl-L-methionine-dependent methyltransferase superfamily [G3DSA:3.40.50.150] (14-88)
  IPR029063 S-adenosyl-L-methionine-dependent methyltransferase superfamily [SSF53335] (20-87)

pLDDT: mean 91.6, std 10.15, range [57.62, 98.56]

Organism: NCBI:txid1974858

Secondary structure (DSSP, 8-state):
-HHHHHHHHHHHHHHHHHH-TTT-SS---PPPTTTHHHHHHHHT--TT-EEEEET-TT-HHHHHHHHHHHHTT---EEEEE-S-TT--

Mean predicted aligned error: 6.81 Å